Protein AF-A0A925F7M3-F1 (afdb_monomer)

Foldseek 3Di:
DLVVCQQPAKDWFAFPVNQWIWIAGSVRDTPDIDGDPPDDPVVVVVSVVVRSVVNSVVSVVVSVVSVVVVVPDDD

Nearest PDB structures (foldseek):
  3f42-assembly1_B-2  TM=8.991E-01  e=7.622E-04  Helicobacter pylori
  1pug-assembly1_A  TM=8.223E-01  e=5.530E-04  Escherichia coli
  1pug-assembly2_D  TM=8.365E-01  e=2.419E-03  Escherichia coli
 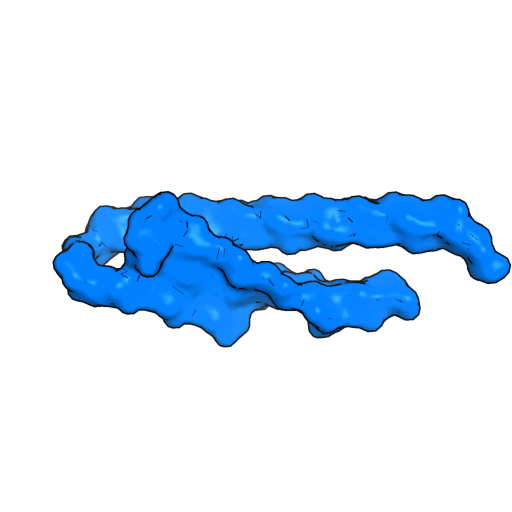 1pug-assembly2_C  TM=8.688E-01  e=4.901E-03  Escherichia coli
  1ybx-assembly1_A  TM=6.264E-01  e=8.731E-03  Acetivibrio thermocellus

Radius of gyration: 14.98 Å; Cα contacts (8 Å, |Δi|>4): 93; chains: 1; bounding box: 39×15×38 Å

Sequence (75 aa):
KFLEFQQNLIETVSSENDEIKVTVNGRMEITDLKMNASQPATELEAILKQTINKAIVQVSLKIQRAMQLFAQTPV

Structure (mmCIF, N/CA/C/O backbone):
data_AF-A0A925F7M3-F1
#
_entry.id   AF-A0A925F7M3-F1
#
loop_
_atom_site.group_PDB
_atom_site.id
_atom_site.type_symbol
_atom_site.label_atom_id
_atom_site.label_alt_id
_atom_site.label_comp_id
_atom_site.label_asym_id
_atom_site.label_entity_id
_atom_site.label_seq_id
_atom_site.pdbx_PDB_ins_code
_atom_site.Cartn_x
_atom_site.Cartn_y
_atom_site.Cartn_z
_atom_site.occupancy
_atom_site.B_iso_or_equiv
_atom_site.auth_seq_id
_atom_site.auth_comp_id
_atom_site.auth_asym_id
_atom_site.auth_atom_id
_atom_site.pdbx_PDB_model_num
ATOM 1 N N . LYS A 1 1 ? 10.849 -4.705 -18.805 1.00 84.38 1 LYS A N 1
ATOM 2 C CA . LYS A 1 1 ? 11.535 -4.900 -17.504 1.00 84.38 1 LYS A CA 1
ATOM 3 C C . LYS A 1 1 ? 11.019 -3.959 -16.408 1.00 84.38 1 LYS A C 1
ATOM 5 O O . LYS A 1 1 ? 10.260 -4.422 -15.572 1.00 84.38 1 LYS A O 1
ATOM 10 N N . PHE A 1 2 ? 11.334 -2.653 -16.407 1.00 88.38 2 PHE A N 1
ATOM 11 C CA . PHE A 1 2 ? 10.830 -1.744 -15.352 1.00 88.38 2 PHE A CA 1
ATOM 12 C C . PHE A 1 2 ? 9.304 -1.548 -15.384 1.00 88.38 2 PHE A C 1
ATOM 14 O O . PHE A 1 2 ? 8.655 -1.658 -14.352 1.00 88.38 2 PHE A O 1
ATOM 21 N N . LEU A 1 3 ? 8.718 -1.322 -16.567 1.00 87.44 3 LEU A N 1
ATOM 22 C CA . LEU A 1 3 ? 7.261 -1.175 -16.703 1.00 87.44 3 LEU A CA 1
ATOM 23 C C . LEU A 1 3 ? 6.506 -2.433 -16.247 1.00 87.44 3 LEU A C 1
ATOM 25 O O . LEU A 1 3 ? 5.496 -2.324 -15.565 1.00 87.44 3 LEU A O 1
ATOM 29 N N . GLU A 1 4 ? 7.022 -3.621 -16.566 1.00 90.62 4 GLU A N 1
ATOM 30 C CA . GLU A 1 4 ? 6.457 -4.894 -16.095 1.00 90.62 4 GLU A CA 1
ATOM 31 C C . GLU A 1 4 ? 6.583 -5.031 -14.575 1.00 90.62 4 GLU A C 1
ATOM 33 O O . GLU A 1 4 ? 5.641 -5.469 -13.924 1.00 90.62 4 GLU A O 1
ATOM 38 N N . PHE A 1 5 ? 7.712 -4.622 -13.985 1.00 93.06 5 PHE A N 1
ATOM 39 C CA . PHE A 1 5 ? 7.848 -4.561 -12.529 1.00 93.06 5 PHE A CA 1
ATOM 40 C C . PHE A 1 5 ? 6.788 -3.638 -11.916 1.00 93.06 5 PHE A C 1
ATOM 42 O O . PHE A 1 5 ? 6.078 -4.048 -11.004 1.00 93.06 5 PHE A O 1
ATOM 49 N N . GLN A 1 6 ? 6.635 -2.421 -12.445 1.00 91.00 6 GLN A N 1
ATOM 50 C CA . GLN A 1 6 ? 5.659 -1.458 -11.938 1.00 91.00 6 GLN A CA 1
ATOM 51 C C . G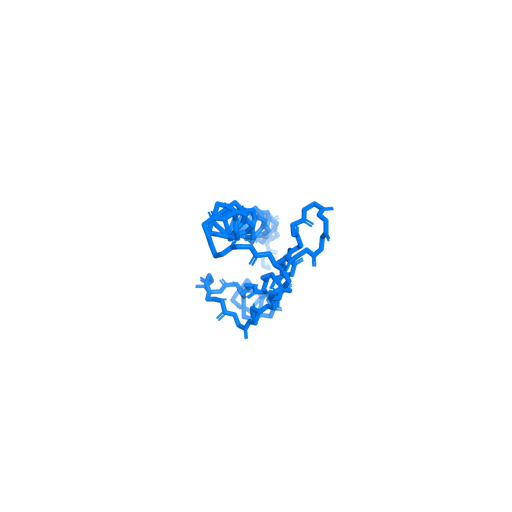LN A 1 6 ? 4.220 -1.981 -12.057 1.00 91.00 6 GLN A C 1
ATOM 53 O O . GLN A 1 6 ? 3.424 -1.790 -11.144 1.00 91.00 6 GLN A O 1
ATOM 58 N N . GLN A 1 7 ? 3.881 -2.655 -13.159 1.00 92.00 7 GLN A N 1
ATOM 59 C CA . GLN A 1 7 ? 2.546 -3.223 -13.372 1.00 92.00 7 GLN A CA 1
ATOM 60 C C . GLN A 1 7 ? 2.222 -4.378 -12.418 1.00 92.00 7 GLN A C 1
ATOM 62 O O . GLN A 1 7 ? 1.058 -4.555 -12.072 1.00 92.00 7 GLN A O 1
ATOM 67 N N . ASN A 1 8 ? 3.232 -5.135 -11.986 1.00 94.69 8 ASN A N 1
ATOM 68 C CA . ASN A 1 8 ? 3.062 -6.298 -11.113 1.00 94.69 8 ASN A CA 1
ATOM 69 C C . ASN A 1 8 ? 3.299 -5.996 -9.625 1.00 94.69 8 ASN A C 1
ATOM 71 O O . ASN A 1 8 ? 3.060 -6.860 -8.783 1.00 94.69 8 ASN A O 1
ATOM 75 N N . LEU A 1 9 ? 3.792 -4.803 -9.285 1.00 96.12 9 LEU A N 1
ATOM 76 C CA . LEU A 1 9 ? 4.027 -4.408 -7.900 1.00 96.12 9 LEU A CA 1
ATOM 77 C C . LEU A 1 9 ? 2.689 -4.265 -7.167 1.00 96.12 9 LEU A C 1
ATOM 79 O O . LEU A 1 9 ? 1.849 -3.450 -7.548 1.00 96.12 9 LEU A O 1
ATOM 83 N N . ILE A 1 10 ? 2.523 -5.040 -6.099 1.00 96.75 10 ILE A N 1
ATOM 84 C CA . ILE A 1 10 ? 1.372 -5.008 -5.197 1.00 96.75 10 ILE A CA 1
ATOM 85 C C . ILE A 1 10 ? 1.916 -5.062 -3.777 1.00 96.75 10 ILE A C 1
ATOM 87 O O . ILE A 1 10 ? 2.695 -5.952 -3.443 1.00 96.75 10 ILE A O 1
ATOM 91 N N . GLU A 1 11 ? 1.497 -4.120 -2.943 1.00 96.81 11 GLU A N 1
ATOM 92 C CA . GLU A 1 11 ? 1.941 -4.018 -1.561 1.00 96.81 11 GLU A CA 1
ATOM 93 C C . GLU A 1 11 ? 0.763 -3.901 -0.622 1.00 96.81 11 GLU A C 1
ATOM 95 O O . GLU A 1 11 ? -0.087 -3.031 -0.789 1.00 96.81 11 GLU A O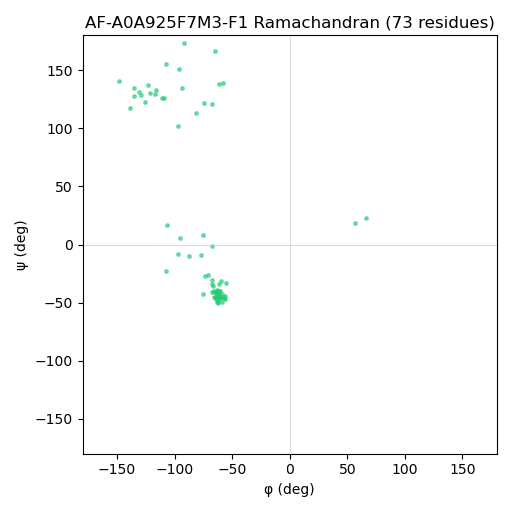 1
ATOM 100 N N . THR A 1 12 ? 0.752 -4.751 0.397 1.00 97.19 12 THR A N 1
ATOM 101 C CA . THR A 1 12 ? -0.252 -4.720 1.451 1.00 97.19 12 THR A CA 1
ATOM 102 C C . THR A 1 12 ? 0.393 -4.281 2.755 1.00 97.19 12 THR A C 1
ATOM 104 O O . THR A 1 12 ? 1.356 -4.888 3.220 1.00 97.19 12 THR A O 1
ATOM 107 N N . VAL A 1 13 ? -0.176 -3.253 3.377 1.00 96.69 13 VAL A N 1
ATOM 108 C CA . VAL A 1 13 ? 0.269 -2.712 4.660 1.00 96.69 13 VAL A CA 1
ATOM 109 C C . VAL A 1 13 ? -0.871 -2.776 5.665 1.00 96.69 13 VAL A C 1
ATOM 111 O O . VAL A 1 13 ? -1.977 -2.318 5.383 1.00 96.69 13 VAL A O 1
ATOM 114 N N . SER A 1 14 ? -0.577 -3.318 6.846 1.00 96.06 14 SER A N 1
ATOM 115 C CA . SER A 1 14 ? -1.458 -3.271 8.015 1.00 96.06 14 SER A CA 1
ATOM 116 C C . SER A 1 14 ? -1.095 -2.115 8.959 1.00 96.06 14 SER A C 1
ATOM 118 O O . SER A 1 14 ? 0.085 -1.728 9.067 1.00 96.06 14 SER A O 1
ATOM 120 N N . SER A 1 15 ? -2.105 -1.606 9.669 1.00 93.00 15 SER A N 1
ATOM 121 C CA . SER A 1 15 ? -1.939 -0.831 10.902 1.00 93.00 15 SER A CA 1
ATOM 122 C C . SER A 1 15 ? -1.336 -1.700 12.016 1.00 93.00 15 SER A C 1
ATOM 124 O O . SER A 1 15 ? -1.248 -2.920 11.885 1.00 93.00 15 SER A O 1
ATOM 126 N N . GLU A 1 16 ? -0.873 -1.078 13.101 1.00 87.56 16 GLU A N 1
ATOM 127 C CA . GLU A 1 16 ? -0.147 -1.775 14.178 1.00 87.56 16 GLU A CA 1
ATOM 128 C C . GLU A 1 16 ? -0.966 -2.888 14.851 1.00 87.56 16 GLU A C 1
ATOM 130 O O . GLU A 1 16 ? -0.399 -3.911 15.221 1.00 87.56 16 GLU A O 1
ATOM 135 N N . ASN A 1 17 ? -2.289 -2.729 14.923 1.00 88.06 17 ASN A N 1
ATOM 136 C CA . ASN A 1 17 ? -3.206 -3.697 15.531 1.00 88.06 17 ASN A CA 1
ATOM 137 C C . ASN A 1 17 ? -4.038 -4.483 14.497 1.00 88.06 17 ASN A C 1
ATOM 139 O O . ASN A 1 17 ? -5.082 -5.030 14.845 1.00 88.06 17 ASN A O 1
ATOM 143 N N . ASP A 1 18 ? -3.638 -4.491 13.218 1.00 89.00 18 ASP A N 1
ATOM 144 C CA . ASP A 1 18 ? -4.384 -5.122 12.111 1.00 89.00 18 ASP A CA 1
ATOM 145 C C . ASP A 1 18 ? -5.841 -4.620 11.933 1.00 89.00 18 ASP A C 1
ATOM 147 O O . ASP A 1 18 ? -6.657 -5.251 11.258 1.00 89.00 18 ASP A O 1
ATOM 151 N N . GLU A 1 19 ? -6.180 -3.449 12.484 1.00 90.62 19 GLU A N 1
ATOM 152 C CA . GLU A 1 19 ? -7.510 -2.830 12.353 1.00 90.62 19 GLU A CA 1
ATOM 153 C C . GLU A 1 19 ? -7.789 -2.376 10.920 1.00 90.62 19 GLU A C 1
ATOM 155 O O . GLU A 1 19 ? -8.933 -2.413 10.465 1.00 90.62 19 GLU A O 1
ATOM 160 N N . ILE A 1 20 ? -6.748 -1.929 10.212 1.00 94.06 20 ILE A N 1
ATOM 161 C CA . ILE A 1 20 ? -6.830 -1.448 8.837 1.00 94.06 20 ILE A CA 1
ATOM 162 C C . ILE A 1 20 ? -5.746 -2.120 8.012 1.00 94.06 20 ILE A C 1
ATOM 164 O O . ILE A 1 20 ? -4.571 -2.114 8.376 1.00 94.06 20 ILE A O 1
ATOM 168 N N . LYS A 1 21 ? -6.137 -2.650 6.856 1.00 96.50 21 LYS A N 1
ATOM 169 C CA . LYS A 1 21 ? -5.234 -3.220 5.863 1.00 96.50 21 LYS A CA 1
ATOM 170 C C . LYS A 1 21 ? -5.487 -2.560 4.516 1.00 96.50 21 LYS A C 1
ATOM 172 O O . LYS A 1 21 ? -6.605 -2.593 4.009 1.00 96.50 21 LYS A O 1
ATOM 177 N N . VAL A 1 22 ? -4.445 -1.965 3.948 1.00 97.62 22 VAL A N 1
ATOM 178 C CA . VAL A 1 22 ? -4.489 -1.249 2.668 1.00 97.62 22 VAL A CA 1
ATOM 179 C C . VAL A 1 22 ? -3.588 -1.967 1.678 1.00 97.62 22 VAL A C 1
ATOM 181 O O . VAL A 1 22 ? -2.424 -2.216 1.985 1.00 97.62 22 VAL A O 1
ATOM 184 N N . THR A 1 23 ? -4.104 -2.264 0.489 1.00 97.44 23 THR A N 1
ATOM 185 C CA . THR A 1 23 ? -3.310 -2.779 -0.629 1.00 97.44 23 THR A CA 1
ATOM 186 C C . THR A 1 23 ? -3.188 -1.721 -1.716 1.00 97.44 23 THR A C 1
ATOM 188 O O . THR A 1 23 ? -4.196 -1.209 -2.200 1.00 97.44 23 THR A O 1
ATOM 191 N N . VAL A 1 24 ? -1.958 -1.407 -2.118 1.00 97.88 24 VAL A N 1
ATOM 192 C CA . VAL A 1 24 ? -1.626 -0.404 -3.138 1.00 97.88 24 VAL A CA 1
ATOM 193 C C . VAL A 1 24 ? -0.812 -1.061 -4.250 1.00 97.88 24 VAL A C 1
ATOM 195 O O . VAL A 1 24 ? 0.079 -1.864 -3.978 1.00 97.88 24 VAL A O 1
ATOM 198 N N . ASN A 1 25 ? -1.112 -0.736 -5.507 1.00 96.56 25 ASN A N 1
ATOM 199 C CA . ASN A 1 25 ? -0.352 -1.230 -6.658 1.00 96.56 25 ASN A CA 1
ATOM 200 C C . ASN A 1 25 ? 0.792 -0.272 -7.061 1.00 96.56 25 ASN A C 1
ATOM 202 O O . ASN A 1 25 ? 0.899 0.852 -6.571 1.00 96.56 25 ASN A O 1
ATOM 206 N N . GLY A 1 26 ? 1.638 -0.673 -8.014 1.00 94.31 26 GLY A N 1
ATOM 207 C CA . GLY A 1 26 ? 2.734 0.162 -8.525 1.00 94.31 26 GLY A CA 1
ATOM 208 C C . GLY A 1 26 ? 2.308 1.408 -9.318 1.00 94.31 26 GLY A C 1
ATOM 209 O O . GLY A 1 26 ? 3.168 2.183 -9.743 1.00 94.31 26 GLY A O 1
ATOM 210 N N . ARG A 1 27 ? 1.002 1.632 -9.514 1.00 95.00 27 ARG A N 1
ATOM 211 C CA . ARG A 1 27 ? 0.424 2.881 -10.041 1.00 95.00 27 ARG A CA 1
ATOM 212 C C . ARG A 1 27 ? -0.048 3.827 -8.935 1.00 95.00 27 ARG A C 1
ATOM 214 O O . ARG A 1 27 ? -0.599 4.876 -9.244 1.00 95.00 27 ARG A O 1
ATOM 221 N N . MET A 1 28 ? 0.214 3.489 -7.671 1.00 95.19 28 MET A N 1
ATOM 222 C CA . MET A 1 28 ? -0.241 4.228 -6.489 1.00 95.19 28 MET A CA 1
ATOM 223 C C . MET A 1 28 ? -1.766 4.207 -6.307 1.00 95.19 28 MET A C 1
ATOM 225 O O . MET A 1 28 ? -2.324 5.069 -5.632 1.00 95.19 28 MET A O 1
ATOM 229 N N . GLU A 1 29 ? -2.446 3.214 -6.882 1.00 96.12 29 GLU A N 1
ATOM 230 C CA . GLU A 1 29 ? -3.889 3.025 -6.734 1.00 96.12 29 GLU A CA 1
ATOM 231 C C . GLU A 1 29 ? -4.161 2.065 -5.571 1.00 96.12 29 GLU A C 1
ATOM 233 O O . GLU A 1 29 ? -3.526 1.011 -5.456 1.00 96.12 29 GLU A O 1
ATOM 238 N N . ILE A 1 30 ? -5.126 2.409 -4.715 1.00 96.44 30 ILE A N 1
ATOM 239 C CA . ILE A 1 30 ? -5.627 1.497 -3.682 1.00 96.44 30 ILE A CA 1
ATOM 240 C C . ILE A 1 30 ? -6.509 0.450 -4.370 1.00 96.44 30 ILE A C 1
ATOM 242 O O . ILE A 1 30 ? -7.489 0.794 -5.025 1.00 96.44 30 ILE A O 1
ATOM 246 N N . THR A 1 31 ? -6.157 -0.823 -4.217 1.00 96.94 31 THR A N 1
ATOM 247 C CA . THR A 1 31 ? -6.844 -1.961 -4.857 1.00 96.94 31 THR A CA 1
ATOM 248 C C . THR A 1 31 ? -7.663 -2.794 -3.878 1.00 96.94 31 THR A C 1
ATOM 250 O O . THR A 1 31 ? -8.606 -3.462 -4.290 1.00 96.94 31 THR A O 1
ATOM 253 N N . ASP A 1 32 ? -7.333 -2.736 -2.587 1.00 97.19 32 ASP A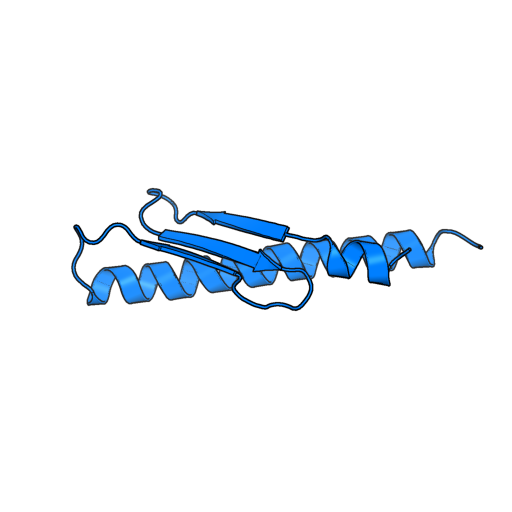 N 1
ATOM 254 C CA . ASP A 1 32 ? -8.092 -3.374 -1.511 1.00 97.19 32 ASP A CA 1
ATOM 255 C C . ASP A 1 32 ? -7.972 -2.528 -0.239 1.00 97.19 32 ASP A C 1
ATOM 257 O O . ASP A 1 32 ? -6.901 -1.992 0.068 1.00 97.19 32 ASP A O 1
ATOM 261 N N . LEU A 1 33 ? -9.071 -2.421 0.502 1.00 95.44 33 LEU A N 1
ATOM 262 C CA . LEU A 1 33 ?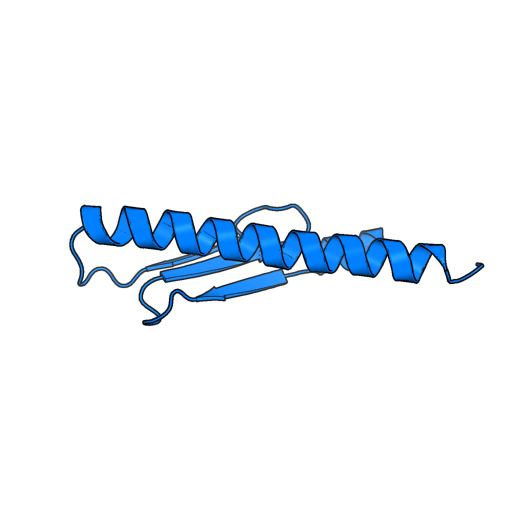 -9.137 -1.764 1.803 1.00 95.44 33 LEU A CA 1
ATOM 263 C C . LEU A 1 33 ? -10.010 -2.618 2.716 1.00 95.44 33 LEU A C 1
ATOM 265 O O . LEU A 1 33 ? -11.202 -2.792 2.468 1.00 95.44 33 LEU A O 1
ATOM 269 N N . LYS A 1 34 ? -9.418 -3.122 3.795 1.00 93.88 34 LYS A N 1
ATOM 270 C CA . LYS A 1 34 ? -10.127 -3.858 4.843 1.00 93.88 34 LYS A CA 1
ATOM 271 C C .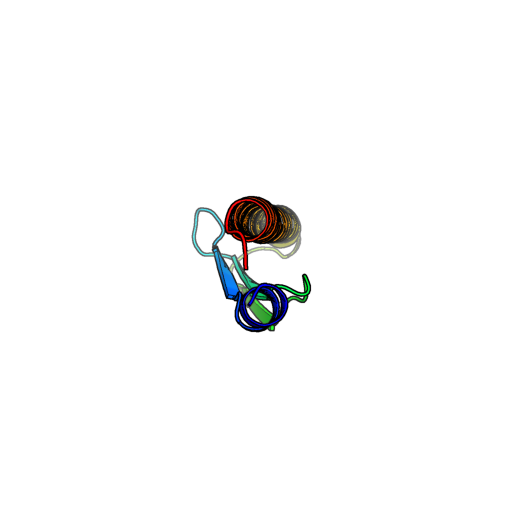 LYS A 1 34 ? -10.031 -3.080 6.137 1.00 93.88 34 LYS A C 1
ATOM 273 O O . LYS A 1 34 ? -8.951 -2.629 6.506 1.00 93.88 34 LYS A O 1
ATOM 278 N N . MET A 1 35 ? -11.164 -2.932 6.808 1.00 90.75 35 MET A N 1
ATOM 279 C CA . MET A 1 35 ? -11.275 -2.210 8.067 1.00 90.75 35 MET A CA 1
ATOM 280 C C . MET A 1 35 ? -12.119 -3.022 9.039 1.00 90.75 35 MET A C 1
ATOM 282 O O . MET A 1 35 ? -13.181 -3.525 8.669 1.00 90.75 35 MET A O 1
ATOM 286 N N . ASN A 1 36 ? -11.666 -3.130 10.282 1.00 84.06 36 ASN A N 1
ATOM 287 C CA . ASN A 1 36 ? -12.464 -3.696 11.354 1.00 84.06 36 ASN A CA 1
ATOM 288 C C . ASN A 1 36 ? -13.425 -2.625 11.894 1.00 84.06 36 ASN A C 1
ATOM 290 O O . ASN A 1 36 ? -13.005 -1.630 12.477 1.00 84.06 36 ASN A O 1
ATOM 294 N N . ALA A 1 37 ? -14.728 -2.823 11.690 1.00 75.38 37 ALA A N 1
ATOM 295 C CA . ALA A 1 37 ? -15.766 -1.848 12.032 1.00 75.38 37 ALA A CA 1
ATOM 296 C C . ALA A 1 37 ? -16.084 -1.762 13.541 1.00 75.38 37 ALA A C 1
ATOM 298 O O . ALA A 1 37 ? -17.055 -1.118 13.928 1.00 75.38 37 ALA A O 1
ATOM 299 N N . SER A 1 38 ? -15.302 -2.419 14.402 1.00 82.69 38 SER A N 1
ATOM 300 C CA . SER A 1 38 ? -15.524 -2.438 15.852 1.00 82.69 38 SER A CA 1
ATOM 301 C C . SER A 1 38 ? -15.098 -1.154 16.577 1.00 82.69 38 SER A C 1
ATOM 303 O O . SER A 1 38 ? -15.382 -1.022 17.765 1.00 82.69 38 SER A O 1
ATOM 305 N N . GLN A 1 39 ? -14.415 -0.225 15.901 1.00 79.38 39 GLN A N 1
ATOM 306 C CA . GLN A 1 39 ? -13.917 1.028 16.481 1.00 79.38 39 GLN A CA 1
ATOM 307 C C . GLN A 1 39 ? -14.700 2.264 16.010 1.00 79.38 39 GLN A C 1
ATOM 309 O O . GLN A 1 39 ? -15.282 2.251 14.920 1.00 79.38 39 GLN A O 1
ATOM 314 N N . PRO A 1 40 ? -14.703 3.361 16.794 1.00 84.06 40 PRO A N 1
ATOM 315 C CA . PRO A 1 40 ? -15.276 4.633 16.372 1.00 84.06 40 PRO A CA 1
ATOM 316 C C . PRO A 1 40 ? -14.632 5.158 15.082 1.00 84.06 40 PRO A C 1
ATOM 318 O O . PRO A 1 40 ? -13.411 5.143 14.923 1.00 84.06 40 PRO A O 1
ATOM 321 N N . ALA A 1 41 ? -15.450 5.704 14.178 1.00 83.75 41 ALA A N 1
ATOM 322 C CA . ALA A 1 41 ? -14.994 6.215 12.882 1.00 83.75 41 ALA A CA 1
ATOM 323 C C . ALA A 1 41 ? -13.879 7.274 12.995 1.00 83.75 41 ALA A C 1
ATOM 325 O O . ALA A 1 41 ? -12.988 7.326 12.153 1.00 83.75 41 ALA A O 1
ATOM 326 N N . THR A 1 42 ? -13.905 8.091 14.051 1.00 85.50 42 THR A N 1
ATOM 327 C CA . THR A 1 42 ? -12.910 9.142 14.310 1.00 85.50 42 THR A CA 1
ATOM 328 C C . THR A 1 42 ? -11.521 8.590 14.620 1.00 85.50 42 THR A C 1
ATOM 330 O O . THR A 1 42 ? -10.523 9.180 14.216 1.00 85.50 42 THR A O 1
ATOM 333 N N . GLU A 1 43 ? -11.442 7.456 15.318 1.00 84.00 43 GLU A N 1
ATOM 334 C CA . GLU A 1 43 ? -10.170 6.791 15.625 1.00 84.00 43 GLU A CA 1
ATOM 335 C C . GLU A 1 43 ? -9.636 6.077 14.377 1.00 84.00 43 GLU A C 1
ATOM 337 O O . GLU A 1 43 ? -8.465 6.224 14.016 1.00 84.00 43 GLU A O 1
ATOM 342 N N . LEU A 1 44 ? -10.531 5.409 13.641 1.00 88.69 44 LEU A N 1
ATOM 343 C CA . LEU A 1 44 ? -10.207 4.742 12.382 1.00 88.69 44 LEU A CA 1
ATOM 344 C C . LEU A 1 44 ? -9.700 5.711 11.308 1.00 88.69 44 LEU A C 1
ATOM 346 O O . LEU A 1 44 ? -8.834 5.338 10.524 1.00 88.69 44 LEU A O 1
ATOM 350 N N . GLU A 1 45 ? -10.184 6.955 11.262 1.00 91.69 45 GLU A N 1
ATOM 351 C CA . GLU A 1 45 ? -9.736 7.938 10.269 1.00 91.69 45 GLU A CA 1
ATOM 352 C C . GLU A 1 45 ? -8.240 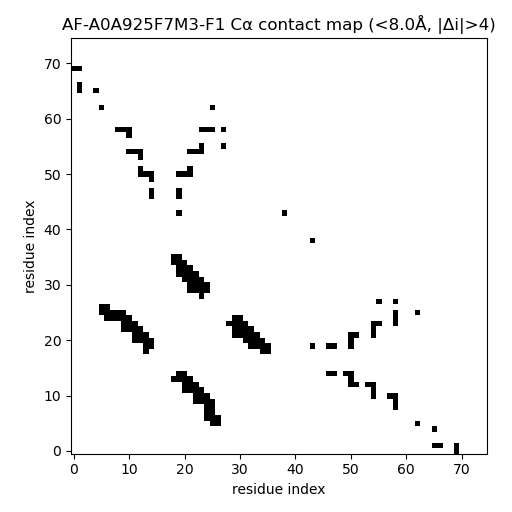8.270 10.415 1.00 91.69 45 GLU A C 1
ATOM 354 O O . GLU A 1 45 ? -7.509 8.339 9.419 1.00 91.69 45 GLU A O 1
ATOM 359 N N . ALA A 1 46 ? -7.765 8.450 11.651 1.00 91.56 46 ALA A N 1
ATOM 360 C CA . ALA A 1 46 ? -6.356 8.722 11.921 1.00 91.56 46 ALA A CA 1
ATOM 361 C C . ALA A 1 46 ? -5.477 7.524 11.526 1.00 91.56 46 ALA A C 1
ATOM 363 O O . ALA A 1 46 ? -4.476 7.690 10.820 1.00 91.56 46 ALA A O 1
ATOM 364 N N . ILE A 1 47 ? -5.900 6.317 11.908 1.00 93.00 47 ILE A N 1
ATOM 365 C CA . ILE A 1 47 ? -5.213 5.059 11.592 1.00 93.00 47 ILE A CA 1
ATOM 366 C C . ILE A 1 47 ? -5.199 4.822 10.075 1.00 93.00 47 ILE A C 1
ATOM 368 O O . ILE A 1 47 ? -4.179 4.415 9.512 1.00 93.00 47 ILE A O 1
ATOM 372 N N . LEU A 1 48 ? -6.293 5.141 9.378 1.00 94.25 48 LEU A N 1
ATOM 373 C CA . LEU A 1 48 ? -6.422 4.981 7.932 1.00 94.25 48 LEU A CA 1
ATOM 374 C C . LEU A 1 48 ? -5.423 5.871 7.200 1.00 94.25 48 LEU A C 1
ATOM 376 O O . LEU A 1 48 ? -4.670 5.388 6.354 1.00 94.25 48 LEU A O 1
ATOM 380 N N . LYS A 1 49 ? -5.367 7.158 7.562 1.00 94.81 49 LYS A N 1
ATOM 381 C CA . LYS A 1 49 ? -4.419 8.121 6.982 1.00 94.81 49 LYS A CA 1
ATOM 382 C C . LYS A 1 49 ? -2.976 7.657 7.165 1.00 94.81 49 LYS A C 1
ATOM 384 O O . LYS A 1 49 ? -2.196 7.671 6.212 1.00 94.81 49 LYS A O 1
ATOM 389 N N . GLN A 1 50 ? -2.623 7.204 8.367 1.00 95.25 50 GLN A N 1
ATOM 390 C CA . GLN A 1 50 ? -1.285 6.683 8.652 1.00 95.25 50 GLN A CA 1
ATOM 391 C C . GLN A 1 50 ? -0.971 5.424 7.834 1.00 95.25 50 GLN A C 1
ATOM 393 O O . GLN A 1 50 ? 0.110 5.318 7.252 1.00 95.25 50 GLN A O 1
ATOM 398 N N . THR A 1 51 ? -1.925 4.498 7.733 1.00 96.31 51 THR A N 1
ATOM 399 C CA . THR A 1 51 ? -1.746 3.229 7.015 1.00 96.31 51 THR A CA 1
ATOM 400 C C . THR A 1 51 ? -1.608 3.449 5.507 1.00 96.31 51 THR A C 1
ATOM 402 O O . THR A 1 51 ? -0.718 2.868 4.885 1.00 96.31 51 THR A O 1
ATOM 405 N N . ILE A 1 52 ? -2.404 4.352 4.921 1.00 96.75 52 ILE A N 1
ATOM 406 C CA . ILE A 1 52 ? -2.280 4.757 3.512 1.00 96.75 52 ILE A CA 1
ATOM 407 C C . ILE A 1 52 ? -0.913 5.397 3.252 1.00 96.75 52 ILE A C 1
ATOM 409 O O . ILE A 1 52 ? -0.221 4.999 2.315 1.00 96.75 52 ILE A O 1
ATOM 413 N N . ASN A 1 53 ? -0.484 6.341 4.097 1.00 96.50 53 ASN A N 1
ATOM 414 C CA . ASN A 1 53 ? 0.827 6.979 3.953 1.00 96.50 53 ASN A CA 1
ATOM 415 C C . ASN A 1 53 ? 1.963 5.952 4.009 1.00 96.50 53 ASN A C 1
ATOM 417 O O . ASN A 1 53 ? 2.882 5.994 3.192 1.00 96.50 53 ASN A O 1
ATOM 421 N N . LYS A 1 54 ? 1.881 4.988 4.930 1.00 96.69 54 LYS A N 1
ATOM 422 C CA . LYS A 1 54 ? 2.851 3.894 5.038 1.00 96.69 54 LYS A CA 1
ATOM 423 C C . LYS A 1 54 ? 2.878 3.038 3.767 1.00 96.69 54 LYS A C 1
ATOM 425 O O . LYS A 1 54 ? 3.966 2.724 3.286 1.00 96.69 54 LYS A O 1
ATOM 430 N N . ALA A 1 55 ? 1.721 2.714 3.189 1.00 97.12 55 ALA A N 1
ATOM 431 C CA . ALA A 1 55 ? 1.636 1.975 1.928 1.00 97.12 55 ALA A CA 1
ATOM 432 C C . ALA A 1 55 ? 2.263 2.748 0.756 1.00 97.12 55 ALA A C 1
ATOM 434 O O . ALA A 1 55 ? 3.113 2.211 0.045 1.00 97.12 55 ALA A O 1
ATOM 435 N N . ILE A 1 56 ? 1.927 4.033 0.613 1.00 95.75 56 ILE A N 1
ATOM 436 C CA . ILE A 1 56 ? 2.495 4.938 -0.399 1.00 95.75 56 ILE A CA 1
ATOM 437 C C . ILE A 1 56 ? 4.022 4.997 -0.292 1.00 95.75 56 ILE A C 1
ATOM 439 O O . ILE A 1 56 ? 4.719 4.860 -1.300 1.00 95.75 56 ILE A O 1
ATOM 443 N N . VAL A 1 57 ? 4.560 5.166 0.921 1.00 97.06 57 VAL A N 1
ATOM 444 C CA . VAL A 1 57 ? 6.011 5.212 1.154 1.00 97.06 57 VAL A CA 1
ATOM 445 C C . VAL A 1 57 ? 6.668 3.887 0.770 1.00 97.06 57 VAL A C 1
ATOM 447 O O . VAL A 1 57 ? 7.680 3.898 0.070 1.00 97.06 57 VAL A O 1
ATOM 450 N N . GLN A 1 58 ? 6.097 2.742 1.159 1.00 96.81 58 GLN A N 1
ATOM 451 C CA . GLN A 1 58 ? 6.667 1.436 0.812 1.00 96.81 58 G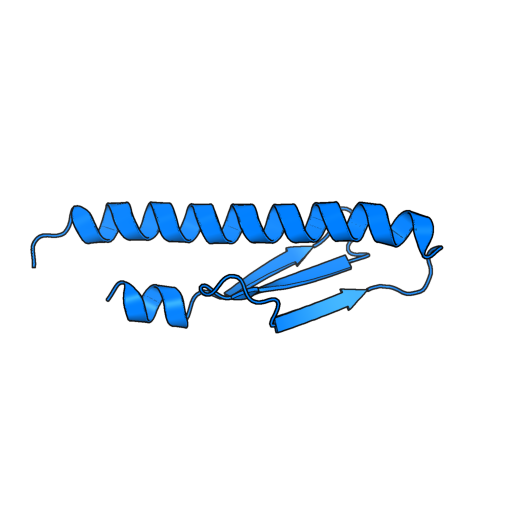LN A CA 1
ATOM 452 C C . GLN A 1 58 ? 6.693 1.178 -0.696 1.00 96.81 58 GLN A C 1
ATOM 454 O O . GLN A 1 58 ? 7.728 0.761 -1.222 1.00 96.81 58 GLN A O 1
ATOM 459 N N . VAL A 1 59 ? 5.597 1.469 -1.400 1.00 96.81 59 VAL A N 1
ATOM 460 C CA . VAL A 1 59 ? 5.538 1.341 -2.864 1.00 96.81 59 VAL A CA 1
ATOM 461 C C . VAL A 1 59 ? 6.558 2.275 -3.518 1.00 96.81 59 VAL A C 1
ATOM 463 O O . VAL A 1 59 ? 7.335 1.837 -4.366 1.00 96.81 59 VAL A O 1
ATOM 466 N N . SER A 1 60 ? 6.640 3.531 -3.067 1.00 95.44 60 SER A N 1
ATOM 467 C CA . SER A 1 60 ? 7.586 4.523 -3.600 1.00 95.44 60 SER A CA 1
ATOM 468 C C . SER A 1 60 ? 9.041 4.076 -3.441 1.00 95.44 60 SER A C 1
ATOM 470 O O . SER A 1 60 ? 9.816 4.149 -4.395 1.00 95.44 60 SER A O 1
ATOM 472 N N . LEU A 1 61 ? 9.413 3.551 -2.269 1.00 96.75 61 LEU A N 1
ATOM 473 C CA . LEU A 1 61 ? 10.762 3.036 -2.014 1.00 96.75 61 LEU A CA 1
ATOM 474 C C . LEU A 1 61 ? 11.095 1.835 -2.907 1.00 96.75 61 LEU A C 1
ATOM 476 O O . LEU A 1 61 ? 12.211 1.736 -3.423 1.00 96.75 61 LEU A O 1
ATOM 480 N N . LYS A 1 62 ? 10.134 0.930 -3.128 1.00 95.94 62 LYS A N 1
ATOM 481 C CA . LYS A 1 62 ? 10.316 -0.223 -4.022 1.00 95.94 62 LYS A CA 1
ATOM 482 C C . LYS A 1 62 ? 10.492 0.212 -5.476 1.00 95.94 62 LYS A C 1
ATOM 484 O O . LYS A 1 62 ? 11.385 -0.303 -6.148 1.00 95.94 62 LYS A O 1
ATOM 489 N N . ILE A 1 63 ? 9.722 1.199 -5.934 1.00 95.06 63 ILE A N 1
ATOM 490 C CA . ILE A 1 63 ? 9.874 1.798 -7.267 1.00 95.06 63 ILE A CA 1
ATOM 491 C C . ILE A 1 63 ? 11.249 2.459 -7.414 1.00 95.06 63 ILE A C 1
ATOM 493 O O . ILE A 1 63 ? 11.965 2.157 -8.367 1.00 95.06 63 ILE A O 1
ATOM 497 N N . GLN A 1 64 ? 11.657 3.301 -6.461 1.00 94.19 64 GLN A N 1
ATOM 498 C CA . GLN A 1 64 ? 12.961 3.973 -6.490 1.00 94.19 64 GLN A CA 1
ATOM 499 C C . GLN A 1 64 ? 14.120 2.971 -6.534 1.00 94.19 64 GLN A C 1
ATOM 501 O O . GLN A 1 64 ? 15.033 3.107 -7.349 1.00 94.19 64 GLN A O 1
ATOM 506 N N . ARG A 1 65 ? 14.062 1.923 -5.704 1.00 93.56 65 ARG A N 1
ATOM 507 C CA . ARG A 1 65 ? 15.073 0.862 -5.692 1.00 93.56 65 ARG A CA 1
ATOM 508 C C . ARG A 1 65 ? 15.109 0.098 -7.014 1.00 93.56 65 ARG A C 1
ATOM 510 O O . ARG A 1 65 ? 16.190 -0.179 -7.526 1.00 93.56 65 ARG A O 1
ATOM 517 N N . ALA A 1 66 ? 13.948 -0.214 -7.586 1.00 92.31 66 ALA A N 1
ATOM 518 C CA . ALA A 1 66 ? 13.871 -0.856 -8.891 1.00 92.31 66 ALA A CA 1
ATOM 519 C C . ALA A 1 66 ? 14.495 0.023 -9.985 1.00 92.31 66 ALA A C 1
ATOM 521 O O . ALA A 1 66 ? 15.314 -0.472 -10.755 1.00 92.31 66 ALA A O 1
ATOM 522 N N . MET A 1 67 ? 14.192 1.326 -10.021 1.00 91.31 67 MET A N 1
ATOM 523 C CA . MET A 1 67 ? 14.796 2.259 -10.984 1.00 91.31 67 MET A CA 1
ATOM 524 C C . MET A 1 67 ? 16.327 2.251 -10.912 1.00 91.31 67 MET A C 1
ATOM 526 O O . MET A 1 67 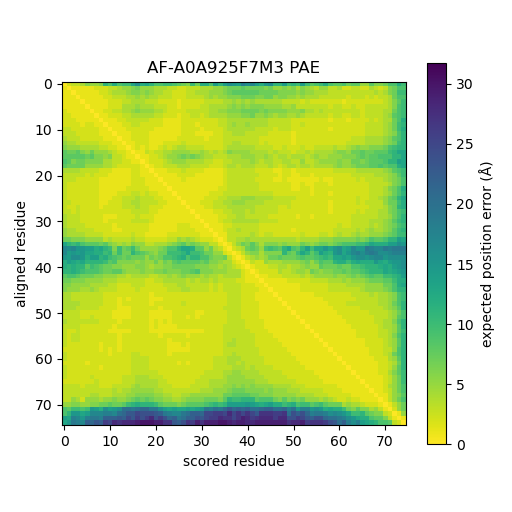? 16.980 2.184 -11.949 1.00 91.31 67 MET A O 1
ATOM 530 N N . GLN A 1 68 ? 16.899 2.264 -9.705 1.00 91.81 68 GLN A N 1
ATOM 531 C CA . GLN A 1 68 ? 18.352 2.202 -9.514 1.00 91.81 68 GLN A CA 1
ATOM 532 C C . GLN A 1 68 ? 18.950 0.893 -10.048 1.00 91.81 68 GLN A C 1
ATOM 534 O O . GLN A 1 68 ? 19.964 0.924 -10.740 1.00 91.81 68 GLN A O 1
ATOM 539 N N . LEU A 1 69 ? 18.308 -0.248 -9.776 1.00 91.06 69 LEU A N 1
ATOM 540 C CA . LEU A 1 69 ? 18.766 -1.559 -10.250 1.00 91.06 69 LEU A CA 1
ATOM 541 C C . LEU A 1 69 ? 18.721 -1.665 -11.782 1.00 91.06 69 LEU A C 1
ATOM 543 O O . LEU A 1 69 ? 19.687 -2.105 -12.406 1.00 91.06 69 LEU A O 1
ATOM 547 N N . PHE A 1 70 ? 17.624 -1.224 -12.403 1.00 88.00 70 PHE A N 1
ATOM 548 C CA . PHE A 1 70 ? 17.483 -1.262 -13.861 1.00 88.00 70 PHE A CA 1
ATOM 549 C C . PHE A 1 70 ? 18.373 -0.238 -14.577 1.00 88.00 70 PHE A C 1
ATOM 551 O O . PHE A 1 70 ? 18.761 -0.490 -15.711 1.00 88.00 70 PHE A O 1
ATOM 558 N N . ALA A 1 71 ? 18.736 0.875 -13.931 1.00 81.88 71 ALA A N 1
ATOM 559 C CA . ALA A 1 71 ? 19.687 1.842 -14.482 1.00 81.88 71 ALA A CA 1
ATOM 560 C C . ALA A 1 71 ? 21.145 1.343 -14.457 1.00 81.88 71 ALA A C 1
ATOM 562 O O . ALA A 1 71 ? 21.946 1.761 -15.287 1.00 81.88 71 ALA A O 1
ATOM 563 N N . GLN A 1 72 ? 21.498 0.455 -13.520 1.00 74.12 72 GLN A N 1
ATOM 564 C CA . GLN A 1 72 ? 22.854 -0.097 -13.376 1.00 74.12 72 GLN A CA 1
ATOM 565 C C . GLN A 1 72 ? 23.113 -1.346 -14.228 1.00 74.12 72 GLN A C 1
ATOM 567 O O . GLN A 1 72 ? 24.256 -1.786 -14.328 1.00 74.12 72 GLN A O 1
ATOM 572 N N . THR A 1 73 ? 22.079 -1.928 -14.838 1.00 59.94 73 THR A N 1
ATOM 573 C CA . THR A 1 73 ? 22.230 -3.108 -15.696 1.00 59.94 73 THR A CA 1
ATOM 574 C C . THR A 1 73 ? 22.303 -2.639 -17.156 1.00 59.94 73 THR A C 1
ATOM 576 O O . THR A 1 73 ? 21.255 -2.280 -17.699 1.00 59.94 73 THR A O 1
ATOM 579 N N . PRO A 1 74 ? 23.489 -2.582 -17.801 1.00 51.03 74 PRO A N 1
ATOM 580 C CA . PRO A 1 74 ? 23.560 -2.290 -19.228 1.00 51.03 74 PRO A CA 1
ATOM 581 C C . PRO A 1 74 ? 22.802 -3.383 -19.990 1.00 51.03 74 PRO A C 1
ATOM 583 O O . PRO A 1 74 ? 22.843 -4.554 -19.607 1.00 51.03 74 PRO A O 1
ATOM 586 N N . VAL A 1 75 ? 22.041 -2.952 -20.997 1.00 54.53 75 VAL A N 1
ATOM 587 C CA . VAL A 1 75 ? 21.195 -3.798 -21.853 1.00 54.53 75 VAL A CA 1
ATOM 588 C C . VAL A 1 75 ? 22.010 -4.906 -22.504 1.00 54.53 75 VAL A C 1
ATOM 590 O O . VAL A 1 75 ? 23.109 -4.590 -23.010 1.00 54.53 75 VAL A O 1
#

pLDDT: mean 90.74, std 9.02, range [51.03, 97.88]

Secondary structure (DSSP, 8-state):
-HHHHHHH-EEEEE-TTSSEEEEEETTS-EEEEEE-TTS-HHHHHHHHHHHHHHHHHHHHHHHHHHHHHHHHS--

Mean predicted aligned error: 4.5 Å

Solvent-accessible surface area (backbone atoms only — not comparable to full-atom values): 4357 Å² total; per-residue (Å²): 107,69,69,57,48,36,72,69,36,69,45,76,30,62,35,98,80,66,46,36,36,37,27,34,35,54,82,75,44,79,79,46,78,48,69,59,81,90,58,60,68,75,62,49,52,57,51,47,55,52,30,50,51,51,36,53,50,52,50,50,51,53,51,53,52,48,52,55,54,60,71,71,51,81,130